Protein AF-A0A1Q7B269-F1 (afdb_monomer)

Foldseek 3Di:
DVLLCVLCVVVVWDKDWDAQDAPDPDPVSSGTDIDTDDDPDPVVSVVSSVVSSVVVVVVVVVVPPPPPD

Radius of gyration: 14.87 Å; Cα contacts (8 Å, |Δi|>4): 67; chains: 1; bounding box: 50×21×29 Å

pLDDT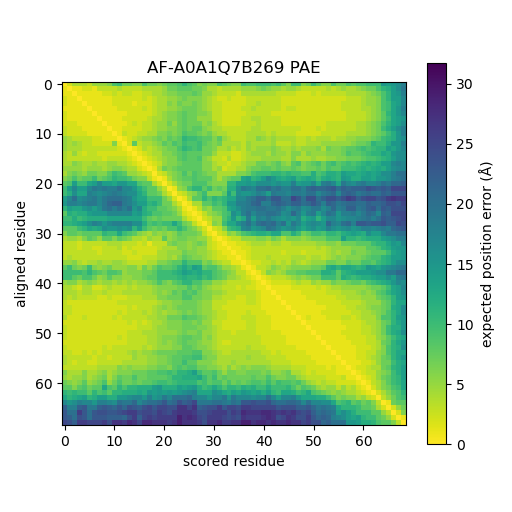: mean 81.28, std 11.68, range [57.78, 94.5]

Secondary structure (DSSP, 8-state):
-HHHHHHHHHTT---EEEET---SS-GGGGGEEEE----S-HHHHHHHHHHHHHHHHHHHHHHHS----

Structure (mmCIF, N/CA/C/O backbone):
data_AF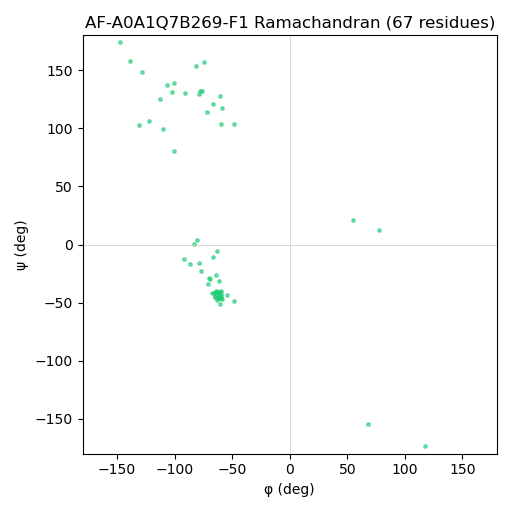-A0A1Q7B269-F1
#
_entry.id   AF-A0A1Q7B269-F1
#
loop_
_atom_site.group_PDB
_atom_site.id
_atom_site.type_symbol
_atom_site.label_atom_id
_atom_site.label_alt_id
_atom_site.label_c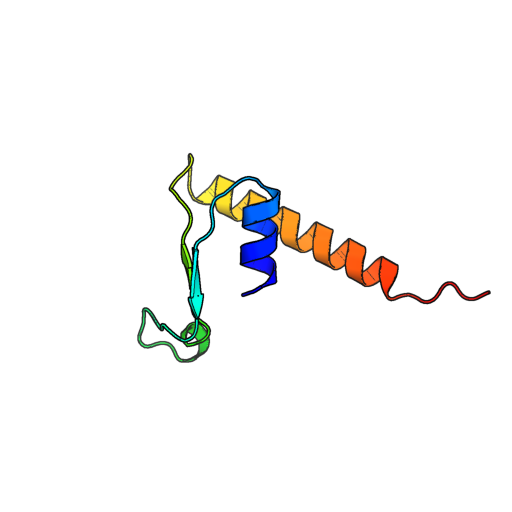omp_id
_atom_site.label_asym_id
_atom_site.label_entity_id
_atom_site.label_seq_id
_atom_site.pdbx_PDB_ins_code
_atom_site.Cartn_x
_atom_site.Cartn_y
_atom_site.Cartn_z
_atom_site.occupancy
_atom_site.B_iso_or_equiv
_atom_site.auth_seq_id
_atom_site.auth_comp_id
_atom_site.auth_asym_id
_atom_site.auth_atom_id
_atom_site.pdbx_PDB_model_num
ATOM 1 N N . MET A 1 1 ? -1.306 -2.184 -9.799 1.00 78.44 1 MET A N 1
ATOM 2 C CA . MET A 1 1 ? -0.422 -1.271 -9.034 1.00 78.44 1 MET A CA 1
ATOM 3 C C . MET A 1 1 ? -1.187 -0.152 -8.345 1.00 78.44 1 MET A C 1
ATOM 5 O O . MET A 1 1 ? -0.966 0.047 -7.158 1.00 78.44 1 MET A O 1
ATOM 9 N N . LYS A 1 2 ? -2.116 0.518 -9.043 1.00 86.12 2 LYS A N 1
ATOM 10 C CA . LYS A 1 2 ? -2.944 1.604 -8.493 1.00 86.12 2 LYS A CA 1
ATOM 11 C C . LYS A 1 2 ? -3.601 1.275 -7.141 1.00 86.12 2 LYS A C 1
ATOM 13 O O . LYS A 1 2 ? -3.423 2.032 -6.198 1.00 86.12 2 LYS A O 1
ATOM 18 N N . GLU A 1 3 ? -4.248 0.115 -7.017 1.00 87.88 3 GLU A N 1
ATOM 19 C CA . GLU A 1 3 ? -4.907 -0.306 -5.766 1.00 87.88 3 GLU A CA 1
ATOM 20 C C . GLU A 1 3 ? -3.945 -0.412 -4.574 1.00 87.88 3 GLU A C 1
ATOM 22 O O . GLU A 1 3 ? -4.278 0.001 -3.469 1.00 87.88 3 GLU A O 1
ATOM 27 N N . VAL A 1 4 ? -2.731 -0.927 -4.795 1.00 89.44 4 VAL A N 1
ATOM 28 C CA . VAL A 1 4 ? -1.712 -1.070 -3.740 1.00 89.44 4 VAL A CA 1
ATOM 29 C C . VAL A 1 4 ? -1.233 0.300 -3.272 1.00 89.44 4 VAL A C 1
ATOM 31 O O . VAL A 1 4 ? -1.086 0.528 -2.074 1.00 89.44 4 VAL A O 1
ATOM 34 N N . TRP A 1 5 ? -1.017 1.221 -4.213 1.00 90.25 5 TRP A N 1
ATOM 35 C CA . TRP A 1 5 ? -0.627 2.595 -3.907 1.00 90.25 5 TRP A CA 1
ATOM 36 C C . TRP A 1 5 ? -1.736 3.342 -3.154 1.00 90.25 5 TRP A C 1
ATOM 38 O O . TRP A 1 5 ? -1.463 3.957 -2.127 1.00 90.25 5 TRP A O 1
ATOM 48 N N . GLN A 1 6 ? -2.992 3.215 -3.597 1.00 90.44 6 GLN A N 1
ATOM 49 C CA . GLN A 1 6 ? -4.146 3.824 -2.929 1.00 90.44 6 GLN A CA 1
ATOM 50 C C . GLN A 1 6 ? -4.342 3.271 -1.516 1.00 90.44 6 GLN A C 1
ATOM 52 O O . GLN A 1 6 ? -4.456 4.050 -0.579 1.00 90.44 6 GLN A O 1
ATOM 57 N N . ALA A 1 7 ? -4.304 1.949 -1.339 1.00 91.31 7 ALA A N 1
ATOM 58 C CA . ALA A 1 7 ? -4.428 1.327 -0.024 1.00 91.31 7 ALA A CA 1
ATOM 59 C C . ALA A 1 7 ? -3.304 1.760 0.927 1.00 91.31 7 ALA A C 1
ATOM 61 O O . ALA A 1 7 ? -3.553 2.046 2.097 1.00 91.31 7 ALA A O 1
ATOM 62 N N . ALA A 1 8 ? -2.068 1.856 0.430 1.00 89.56 8 ALA A N 1
ATOM 63 C CA . ALA A 1 8 ? -0.956 2.348 1.230 1.00 89.56 8 ALA A CA 1
ATOM 64 C C . ALA A 1 8 ? -1.137 3.826 1.627 1.00 89.56 8 ALA A C 1
ATOM 66 O O . ALA A 1 8 ? -0.909 4.167 2.785 1.00 89.56 8 ALA A O 1
ATOM 67 N N . MET A 1 9 ? -1.604 4.682 0.711 1.00 90.19 9 MET A N 1
ATOM 68 C CA . MET A 1 9 ? -1.957 6.072 1.021 1.00 90.19 9 MET A CA 1
ATOM 69 C C . MET A 1 9 ? -3.091 6.186 2.044 1.00 90.19 9 MET A C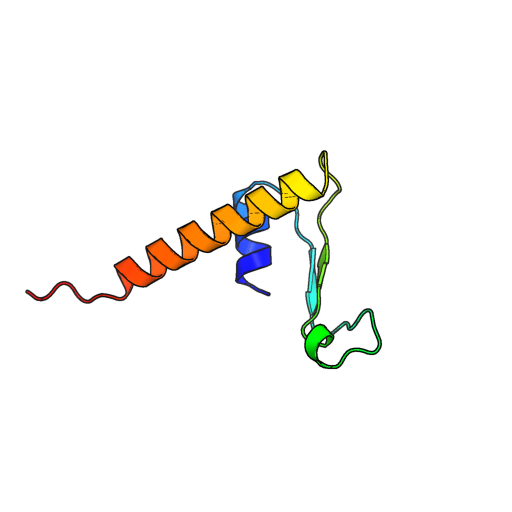 1
ATOM 71 O O . MET A 1 9 ? -2.988 6.980 2.975 1.00 90.19 9 MET A O 1
ATOM 75 N N . SER A 1 10 ? -4.156 5.392 1.906 1.00 89.38 10 SER A N 1
ATOM 76 C CA . SER A 1 10 ? -5.296 5.386 2.834 1.00 89.38 10 SER A CA 1
ATOM 77 C C . SER A 1 10 ? -4.889 5.003 4.255 1.00 89.38 10 SER A C 1
ATOM 79 O O . SER A 1 10 ? -5.460 5.509 5.216 1.00 89.38 10 SER A O 1
ATOM 81 N N . LEU A 1 11 ? -3.869 4.155 4.394 1.00 88.00 11 LEU A N 1
ATOM 82 C CA . LEU A 1 11 ? -3.280 3.782 5.681 1.00 88.00 11 LEU A CA 1
ATOM 83 C C . LEU A 1 11 ? -2.281 4.823 6.220 1.00 88.00 11 LEU A C 1
ATOM 85 O O . LEU A 1 11 ? -1.664 4.597 7.260 1.00 88.00 11 LEU A O 1
ATOM 89 N N . GLY A 1 12 ? -2.110 5.957 5.533 1.00 87.62 12 GLY A N 1
ATOM 90 C CA . GLY A 1 12 ? -1.206 7.034 5.932 1.00 87.62 12 GLY A CA 1
ATOM 91 C C . GLY A 1 12 ? 0.266 6.753 5.635 1.00 87.62 12 GLY A C 1
ATOM 92 O O . GLY A 1 12 ? 1.142 7.465 6.128 1.00 87.62 12 GLY A O 1
ATOM 93 N N . TYR A 1 13 ? 0.572 5.727 4.837 1.00 86.88 13 TYR A N 1
ATOM 94 C CA . TYR A 1 13 ? 1.926 5.541 4.333 1.00 86.88 13 TYR A CA 1
ATOM 95 C C . TYR A 1 13 ? 2.212 6.560 3.224 1.00 86.88 13 TYR A C 1
ATOM 97 O O . TYR A 1 13 ? 1.301 7.054 2.561 1.00 86.88 13 TYR A O 1
ATOM 105 N N . SER A 1 14 ? 3.493 6.854 2.993 1.00 87.00 14 SER A N 1
ATOM 106 C CA . SER A 1 14 ? 3.959 7.641 1.841 1.00 87.00 14 SER A CA 1
ATOM 107 C C . SER A 1 14 ? 4.510 6.689 0.770 1.00 87.00 14 SER A C 1
ATOM 109 O O . SER A 1 14 ? 5.718 6.439 0.755 1.00 87.00 14 SER A O 1
ATOM 111 N N . PRO A 1 15 ? 3.646 6.054 -0.050 1.00 88.44 15 PRO A N 1
ATOM 112 C CA . PRO A 1 15 ? 4.084 5.132 -1.082 1.00 88.44 15 PRO A CA 1
ATOM 113 C C . PRO A 1 15 ? 4.658 5.870 -2.292 1.00 88.44 15 PRO A C 1
ATOM 115 O O . PRO A 1 15 ? 4.025 6.751 -2.875 1.00 88.44 15 PRO A O 1
ATOM 118 N N . GLU A 1 16 ? 5.821 5.421 -2.735 1.00 88.19 16 GLU A N 1
ATOM 119 C CA . GLU A 1 16 ? 6.409 5.768 -4.022 1.00 88.19 16 GLU A CA 1
ATOM 120 C C . GLU A 1 16 ? 6.182 4.602 -4.981 1.00 88.19 16 GLU A C 1
ATOM 122 O O . GLU A 1 16 ? 6.410 3.441 -4.640 1.00 88.19 16 GLU A O 1
ATOM 127 N N . SER A 1 17 ? 5.694 4.891 -6.183 1.00 85.00 17 SER A N 1
ATOM 128 C CA . SER A 1 17 ? 5.493 3.866 -7.205 1.00 85.00 17 SER A CA 1
ATOM 129 C C . SER A 1 17 ? 6.552 4.001 -8.285 1.00 85.00 17 SER A C 1
ATOM 131 O O . SER A 1 17 ? 6.870 5.107 -8.721 1.00 85.00 17 SER A O 1
ATOM 133 N N . LYS A 1 18 ? 7.099 2.867 -8.719 1.00 82.25 18 LYS A N 1
ATOM 134 C CA . LYS A 1 18 ? 7.968 2.802 -9.886 1.00 82.25 18 LYS A CA 1
ATOM 135 C C . LYS A 1 18 ? 7.367 1.829 -10.882 1.00 82.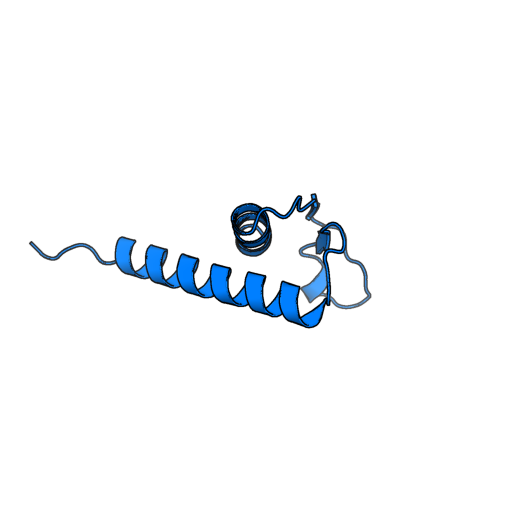25 18 LYS A C 1
ATOM 137 O O . LYS A 1 18 ? 7.372 0.614 -10.679 1.00 82.25 18 LYS A O 1
ATOM 142 N N . GLU A 1 19 ? 6.810 2.385 -11.946 1.00 76.88 19 GLU A N 1
ATOM 143 C CA . GLU A 1 19 ? 6.223 1.618 -13.040 1.00 76.88 19 GLU A CA 1
ATOM 144 C C . GLU A 1 19 ? 7.304 1.135 -14.008 1.00 76.88 19 GLU A C 1
ATOM 146 O O . GLU A 1 19 ? 8.363 1.754 -14.128 1.00 76.88 19 GLU A O 1
ATOM 151 N N . LYS A 1 20 ? 7.036 0.023 -14.706 1.00 69.38 20 LYS A N 1
ATOM 152 C CA . LYS A 1 20 ? 7.919 -0.536 -15.753 1.00 69.38 20 LYS A CA 1
ATOM 153 C C . LYS A 1 20 ? 9.359 -0.807 -15.290 1.00 69.38 20 LYS A C 1
ATOM 155 O O . LYS A 1 20 ? 10.272 -0.913 -16.104 1.00 69.38 20 LYS A O 1
ATOM 160 N N . ALA A 1 21 ? 9.560 -0.936 -13.983 1.00 64.38 21 ALA A N 1
ATOM 161 C CA . ALA A 1 21 ? 10.833 -1.269 -13.372 1.00 64.38 21 ALA A CA 1
ATOM 162 C C . ALA A 1 21 ? 10.734 -2.682 -12.793 1.00 64.38 21 ALA A C 1
ATOM 164 O O . ALA A 1 21 ? 10.165 -2.883 -11.722 1.00 64.38 21 ALA A O 1
ATOM 165 N N . ALA A 1 22 ? 11.252 -3.665 -13.530 1.00 61.19 22 ALA A N 1
ATOM 166 C CA . ALA A 1 22 ? 11.363 -5.037 -13.049 1.00 61.19 22 ALA A CA 1
ATOM 167 C C . ALA A 1 22 ? 12.564 -5.150 -12.098 1.00 61.19 22 ALA A C 1
ATOM 169 O O . ALA A 1 22 ? 13.653 -4.680 -12.425 1.00 61.19 22 ALA A O 1
ATOM 170 N N . LEU A 1 23 ? 12.369 -5.770 -10.932 1.00 63.12 23 LEU A N 1
ATOM 171 C CA . LEU A 1 23 ? 13.455 -6.074 -9.990 1.00 63.12 23 LEU A CA 1
ATOM 172 C C . LEU A 1 23 ? 14.062 -7.471 -10.211 1.00 63.12 23 LEU A C 1
ATOM 174 O O . LEU A 1 23 ? 15.128 -7.739 -9.664 1.00 63.12 23 LEU A O 1
ATOM 178 N N . SER A 1 24 ? 13.432 -8.354 -10.998 1.00 61.94 24 SER A N 1
ATOM 179 C CA . SER A 1 24 ? 13.954 -9.708 -11.224 1.00 61.94 24 SER A CA 1
ATOM 180 C C . SER A 1 24 ? 13.653 -10.294 -12.610 1.00 61.94 24 SER A C 1
ATOM 182 O O . SER A 1 24 ? 12.949 -9.710 -13.435 1.00 61.94 24 SER A O 1
ATOM 184 N N . SER A 1 25 ? 14.231 -11.476 -12.837 1.00 65.12 25 SER A N 1
ATOM 185 C CA . SER A 1 25 ? 14.172 -12.330 -14.027 1.00 65.12 25 SER A CA 1
ATOM 186 C C . SER A 1 25 ? 12.779 -12.871 -14.378 1.00 65.12 25 SER A C 1
ATOM 188 O O . SER A 1 25 ? 12.626 -13.511 -15.419 1.00 65.12 25 SER A O 1
ATOM 190 N N . SER A 1 26 ? 11.758 -12.630 -13.550 1.00 64.50 26 SER A N 1
ATOM 191 C CA . SER A 1 26 ? 10.417 -13.189 -13.749 1.00 64.50 26 SER A CA 1
ATOM 192 C C . SER A 1 26 ? 9.502 -12.273 -14.589 1.00 64.50 26 SER A C 1
ATOM 194 O O . SER A 1 26 ? 9.345 -11.090 -14.277 1.00 64.50 26 SER A O 1
ATOM 196 N N . PRO A 1 27 ? 8.829 -12.790 -15.638 1.00 62.25 27 PRO A N 1
ATOM 197 C CA . PRO A 1 27 ? 8.077 -11.965 -16.587 1.00 62.25 27 PRO A CA 1
ATOM 198 C C . PRO A 1 27 ? 6.872 -11.217 -15.995 1.00 62.25 27 PRO A C 1
ATOM 200 O O . PRO A 1 27 ? 6.512 -10.161 -16.514 1.00 62.25 27 PRO A O 1
ATOM 203 N N . TRP A 1 28 ? 6.262 -11.721 -14.917 1.00 62.78 28 TRP A N 1
ATOM 204 C CA . TRP A 1 28 ? 5.100 -11.094 -14.263 1.00 62.78 28 TRP A CA 1
ATOM 205 C C . TRP A 1 28 ? 5.466 -9.903 -13.361 1.00 62.78 28 TRP A C 1
ATOM 207 O O . TRP A 1 28 ? 4.610 -9.077 -13.042 1.00 62.78 28 TRP A O 1
ATOM 217 N N . GLU A 1 29 ? 6.744 -9.755 -13.001 1.00 61.62 29 GLU A N 1
ATOM 218 C CA . GLU A 1 29 ? 7.248 -8.630 -12.202 1.00 61.62 29 GLU A CA 1
ATOM 219 C C . GLU A 1 29 ? 7.556 -7.380 -13.046 1.00 61.62 29 GLU A C 1
ATOM 221 O O . GLU A 1 29 ? 7.918 -6.334 -12.509 1.00 61.62 29 GLU A O 1
ATOM 226 N N . LYS A 1 30 ? 7.343 -7.434 -14.370 1.00 65.00 30 LYS A N 1
ATOM 227 C CA . LYS A 1 30 ? 7.534 -6.294 -15.289 1.00 65.00 30 LYS A CA 1
ATOM 228 C C . LYS A 1 30 ? 6.543 -5.142 -15.076 1.00 65.00 30 LYS A C 1
ATOM 230 O O . LYS A 1 30 ? 6.734 -4.061 -15.628 1.00 65.00 30 LYS A O 1
ATOM 235 N N . THR A 1 31 ? 5.500 -5.354 -14.273 1.00 74.56 31 THR A N 1
ATOM 236 C CA . THR A 1 31 ? 4.465 -4.348 -13.987 1.00 74.56 31 THR A CA 1
ATOM 237 C C . THR A 1 31 ? 4.997 -3.192 -13.121 1.00 74.56 31 THR A C 1
ATOM 239 O O . THR A 1 31 ? 4.530 -2.062 -13.257 1.00 74.56 31 THR A O 1
ATOM 242 N N . GLY A 1 32 ? 6.006 -3.441 -12.276 1.00 79.00 32 GLY A N 1
ATOM 243 C CA . GLY A 1 32 ? 6.614 -2.445 -11.384 1.00 79.00 32 GLY A CA 1
ATOM 244 C C . GLY A 1 32 ? 6.460 -2.779 -9.899 1.00 79.00 32 GLY A C 1
ATOM 245 O O . GLY A 1 32 ? 5.957 -3.841 -9.534 1.00 79.00 32 GLY A O 1
ATOM 246 N N . TYR A 1 33 ? 6.874 -1.855 -9.030 1.00 83.69 33 TYR A N 1
ATOM 247 C CA . TYR A 1 33 ? 6.820 -2.025 -7.575 1.00 83.69 33 TYR A CA 1
ATOM 248 C C . TYR A 1 33 ? 6.374 -0.749 -6.843 1.00 83.69 33 TYR A C 1
ATOM 250 O O . TYR A 1 33 ? 6.459 0.358 -7.376 1.00 83.69 33 TYR A O 1
ATOM 258 N N . VAL A 1 34 ? 5.871 -0.918 -5.615 1.00 86.44 34 VAL A N 1
ATOM 259 C CA . VAL A 1 34 ? 5.575 0.183 -4.684 1.00 86.44 34 VAL A CA 1
ATOM 260 C C . VAL A 1 34 ? 6.530 0.080 -3.503 1.00 86.44 34 VAL A C 1
ATOM 262 O O . VAL A 1 34 ? 6.609 -0.963 -2.851 1.00 86.44 34 VAL A O 1
ATOM 265 N N . THR A 1 35 ? 7.247 1.159 -3.224 1.00 88.50 35 THR A N 1
ATOM 266 C CA . THR A 1 35 ? 8.091 1.319 -2.043 1.00 88.50 35 THR A CA 1
ATOM 267 C C . THR A 1 35 ? 7.368 2.156 -1.005 1.00 88.50 35 THR A C 1
ATOM 269 O O . THR A 1 35 ? 6.723 3.147 -1.322 1.00 88.50 35 THR A O 1
ATOM 272 N N . ILE A 1 36 ? 7.478 1.760 0.258 1.00 89.31 36 ILE A N 1
ATOM 273 C CA . ILE A 1 36 ? 6.952 2.509 1.399 1.00 89.31 36 ILE A CA 1
ATOM 274 C C . ILE A 1 36 ? 8.063 2.674 2.427 1.00 89.31 36 ILE A C 1
ATOM 276 O O . ILE A 1 36 ? 8.912 1.790 2.586 1.00 89.31 36 ILE A O 1
ATOM 280 N N . LYS A 1 37 ? 8.045 3.784 3.167 1.00 87.69 37 LYS A N 1
ATOM 281 C CA . LYS A 1 37 ? 8.941 3.949 4.312 1.00 87.69 37 LYS A CA 1
ATOM 282 C C . LYS A 1 37 ? 8.648 2.852 5.338 1.00 87.69 37 LYS A C 1
ATOM 284 O O . LYS A 1 37 ? 7.498 2.653 5.735 1.00 87.69 37 LYS A O 1
ATOM 289 N N . LYS A 1 38 ? 9.690 2.129 5.762 1.00 81.06 38 LYS A N 1
ATOM 290 C CA . LYS A 1 38 ? 9.554 1.029 6.723 1.00 81.06 38 LYS A CA 1
ATOM 291 C C . LYS A 1 38 ? 8.944 1.555 8.021 1.00 81.06 38 LYS A C 1
ATOM 293 O O . LYS A 1 38 ? 9.544 2.376 8.708 1.00 81.06 38 LYS A O 1
ATOM 298 N N . THR A 1 39 ? 7.766 1.048 8.349 1.00 80.12 39 THR A N 1
ATOM 299 C CA . THR A 1 39 ? 6.997 1.416 9.537 1.00 80.12 39 THR A CA 1
ATOM 300 C C . THR A 1 39 ? 6.569 0.130 10.238 1.00 80.12 39 THR A C 1
ATOM 302 O O . THR A 1 39 ? 5.696 -0.593 9.778 1.00 80.12 39 THR A O 1
ATOM 305 N N . GLY A 1 40 ? 7.249 -0.220 11.331 1.00 85.25 40 GLY A N 1
ATOM 306 C CA . GLY A 1 40 ? 6.974 -1.456 12.068 1.00 85.25 40 GLY A CA 1
ATOM 307 C C . GLY A 1 40 ? 7.327 -2.749 11.314 1.00 85.25 40 GLY A C 1
ATOM 308 O O . GLY A 1 40 ? 8.235 -2.795 10.475 1.00 85.25 40 GLY A O 1
ATOM 309 N N . GLN A 1 41 ? 6.638 -3.838 11.670 1.00 91.19 41 GLN A N 1
ATOM 310 C CA . GLN A 1 41 ? 6.896 -5.175 11.136 1.00 91.19 41 GLN A CA 1
ATOM 311 C C . GLN A 1 41 ? 6.280 -5.350 9.742 1.00 91.19 41 GLN A C 1
ATOM 313 O O . GLN A 1 41 ? 5.089 -5.125 9.532 1.00 91.19 41 GLN A O 1
ATOM 318 N N . ARG A 1 42 ? 7.091 -5.829 8.790 1.00 89.06 42 ARG A N 1
ATOM 319 C CA . ARG A 1 42 ? 6.711 -5.966 7.372 1.00 89.06 42 ARG A CA 1
ATOM 320 C C . ARG A 1 42 ? 5.433 -6.784 7.163 1.00 89.06 42 ARG A C 1
ATOM 322 O O . ARG A 1 42 ? 4.592 -6.397 6.361 1.00 89.06 42 ARG A O 1
ATOM 329 N N . SER A 1 43 ? 5.284 -7.901 7.870 1.00 90.88 43 SER A N 1
ATOM 330 C CA . SER A 1 43 ? 4.108 -8.774 7.760 1.00 90.88 43 SER A CA 1
ATOM 331 C C . SER A 1 43 ? 2.818 -8.064 8.178 1.00 90.88 43 SER A C 1
ATOM 333 O O . SER A 1 43 ? 1.804 -8.204 7.500 1.00 90.88 43 SER A O 1
ATOM 335 N N . THR A 1 44 ? 2.857 -7.272 9.249 1.00 90.25 44 THR A N 1
ATOM 336 C CA . THR A 1 44 ? 1.713 -6.489 9.738 1.00 90.25 44 THR A CA 1
ATOM 337 C C . THR A 1 44 ? 1.295 -5.427 8.729 1.00 90.25 44 THR A C 1
ATOM 339 O O . THR A 1 44 ? 0.114 -5.323 8.406 1.00 90.25 44 THR A O 1
ATOM 342 N N . VAL A 1 45 ? 2.262 -4.701 8.164 1.00 90.62 45 VAL A N 1
ATOM 343 C CA . VAL A 1 45 ? 1.998 -3.685 7.135 1.00 90.62 45 VAL A CA 1
ATOM 344 C C . VAL A 1 45 ? 1.366 -4.307 5.891 1.00 90.62 45 VAL A C 1
ATOM 346 O O . VAL A 1 45 ? 0.356 -3.815 5.395 1.00 90.62 45 VAL A O 1
ATOM 349 N N . LEU A 1 46 ? 1.909 -5.431 5.416 1.00 91.69 46 LEU A N 1
ATOM 350 C CA . LEU A 1 46 ? 1.367 -6.133 4.251 1.00 91.69 46 LEU A CA 1
ATOM 351 C C . LEU A 1 46 ? -0.058 -6.646 4.495 1.00 91.69 46 LEU A C 1
ATOM 353 O O . LEU A 1 46 ? -0.905 -6.512 3.614 1.00 91.69 46 LEU A O 1
ATOM 357 N N . LYS A 1 47 ? -0.348 -7.180 5.691 1.00 94.00 47 LYS A N 1
ATOM 358 C CA . LYS A 1 47 ? -1.713 -7.582 6.075 1.00 94.00 47 LYS A CA 1
ATOM 359 C C . LYS A 1 47 ? -2.675 -6.393 6.095 1.00 94.00 47 LYS A C 1
ATOM 361 O O . LYS A 1 47 ? -3.801 -6.526 5.617 1.00 94.00 47 LYS A O 1
ATOM 366 N N . GLY A 1 48 ? -2.238 -5.244 6.610 1.00 92.25 48 GLY A N 1
ATOM 367 C CA . GLY A 1 48 ? -3.026 -4.010 6.605 1.00 92.25 48 GLY A CA 1
ATOM 368 C C . GLY A 1 48 ? -3.374 -3.562 5.186 1.00 92.25 48 GLY A C 1
ATOM 369 O O . GLY A 1 48 ? -4.549 -3.393 4.870 1.00 92.25 48 GLY A O 1
ATOM 370 N N . ILE A 1 49 ?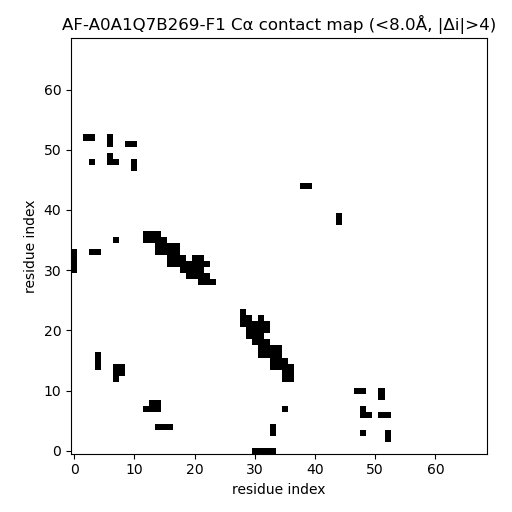 -2.369 -3.477 4.307 1.00 92.25 49 ILE A N 1
ATOM 371 C CA . ILE A 1 49 ? -2.557 -3.097 2.898 1.00 92.25 49 ILE A CA 1
ATOM 372 C C . ILE A 1 49 ? -3.514 -4.067 2.196 1.00 92.25 49 ILE A C 1
ATOM 374 O O . ILE A 1 49 ? -4.459 -3.629 1.546 1.00 92.25 49 ILE A O 1
ATOM 378 N N . ALA A 1 50 ? -3.321 -5.378 2.360 1.00 93.75 50 ALA A N 1
ATOM 379 C CA . ALA A 1 50 ? -4.206 -6.379 1.766 1.00 93.75 50 ALA A CA 1
ATOM 380 C C . ALA A 1 50 ? -5.660 -6.228 2.244 1.00 93.75 50 ALA A C 1
ATOM 382 O O . ALA A 1 50 ? -6.585 -6.298 1.436 1.00 93.75 50 ALA A O 1
ATOM 383 N N . SER A 1 51 ? -5.863 -5.974 3.539 1.00 94.06 51 SER A N 1
ATOM 384 C CA . SER A 1 51 ? -7.201 -5.796 4.115 1.00 94.06 51 SER A CA 1
ATOM 385 C C . SER A 1 51 ? -7.901 -4.559 3.548 1.00 94.06 51 SER A C 1
ATOM 387 O O . SER A 1 51 ? -9.092 -4.605 3.247 1.00 94.06 51 SER A O 1
ATOM 389 N N . GLU A 1 52 ? -7.165 -3.466 3.355 1.00 92.75 52 GLU A N 1
ATOM 390 C CA . GLU A 1 52 ? -7.712 -2.221 2.814 1.00 92.75 52 GLU A CA 1
ATOM 391 C C . GLU A 1 52 ? -8.060 -2.332 1.319 1.00 92.75 52 GLU A C 1
ATOM 393 O O . GLU A 1 52 ? -9.083 -1.806 0.873 1.00 92.75 52 GLU A O 1
ATOM 398 N N . ILE A 1 53 ? -7.279 -3.105 0.554 1.00 94.19 53 ILE A N 1
ATOM 399 C CA . ILE A 1 53 ? -7.604 -3.442 -0.841 1.00 94.19 53 ILE A CA 1
ATOM 400 C C . ILE A 1 53 ? -8.916 -4.227 -0.909 1.00 94.19 53 ILE A C 1
ATOM 402 O O . ILE A 1 53 ? -9.782 -3.902 -1.718 1.00 94.19 53 ILE A O 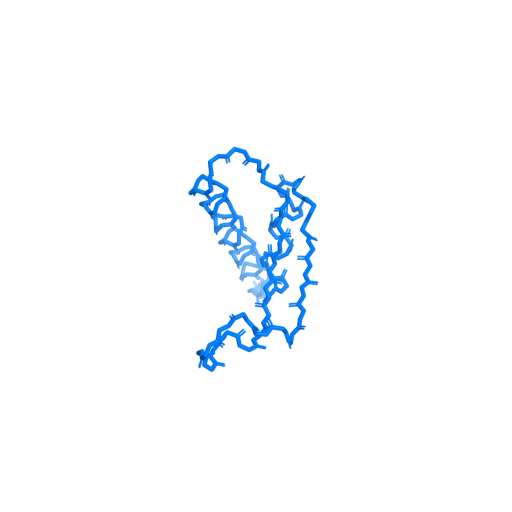1
ATOM 406 N N . VAL A 1 54 ? -9.095 -5.239 -0.053 1.00 94.50 54 VAL A N 1
ATOM 407 C CA . VAL A 1 54 ? -10.327 -6.045 -0.036 1.00 94.50 54 VAL A CA 1
ATOM 408 C C . VAL A 1 54 ? -11.547 -5.172 0.257 1.00 94.50 54 VAL A C 1
ATOM 410 O O . VAL A 1 54 ? -12.533 -5.254 -0.474 1.00 94.50 54 VAL A O 1
ATOM 413 N N . LYS A 1 55 ? -11.471 -4.289 1.261 1.00 91.94 55 LYS A N 1
ATOM 414 C CA . LYS A 1 55 ? -12.555 -3.338 1.560 1.00 91.94 55 LYS A CA 1
ATOM 415 C C . LYS A 1 55 ? -12.859 -2.423 0.376 1.00 91.94 55 LYS A C 1
ATOM 417 O O . LYS A 1 55 ? -14.025 -2.217 0.049 1.00 91.94 55 LYS A O 1
ATOM 422 N N . SER A 1 56 ? -11.822 -1.893 -0.275 1.00 89.56 56 SER A N 1
ATOM 423 C CA . SER A 1 56 ? -11.978 -1.007 -1.434 1.00 89.56 56 SER A CA 1
ATOM 424 C C . SER A 1 56 ? -12.688 -1.722 -2.585 1.00 89.56 56 SER A C 1
ATOM 426 O O . SER A 1 56 ? -13.666 -1.203 -3.115 1.00 89.56 56 SER A O 1
ATOM 428 N N . ARG A 1 57 ? -12.290 -2.964 -2.888 1.00 90.75 57 ARG A N 1
ATOM 429 C CA . ARG A 1 57 ? -12.933 -3.796 -3.917 1.00 90.75 57 AR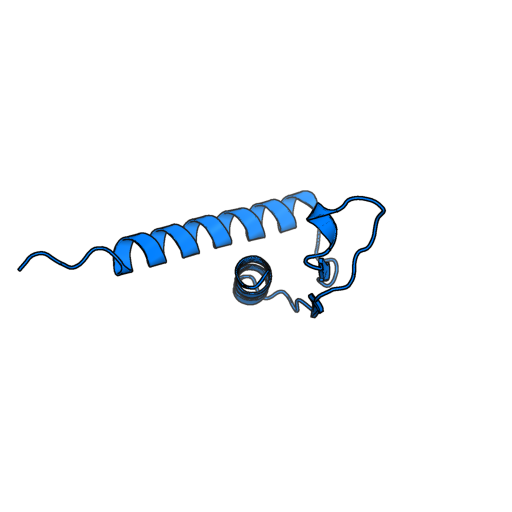G A CA 1
ATOM 430 C C . ARG A 1 57 ? -14.382 -4.135 -3.586 1.00 90.75 57 ARG A C 1
ATOM 432 O O . ARG A 1 57 ? -15.231 -4.103 -4.467 1.00 90.75 57 ARG A O 1
ATOM 439 N N . GLN A 1 58 ? -14.683 -4.442 -2.323 1.00 90.00 58 GLN A N 1
ATOM 440 C CA . GLN A 1 58 ? -16.060 -4.690 -1.884 1.00 90.00 58 GLN A CA 1
ATOM 441 C C . GLN A 1 58 ? -16.937 -3.446 -2.051 1.00 90.00 58 GLN A C 1
ATOM 443 O O . GLN A 1 58 ? -18.072 -3.551 -2.509 1.00 90.00 58 GLN A O 1
ATOM 448 N N . LYS A 1 59 ? -16.403 -2.265 -1.725 1.00 86.62 59 LYS A N 1
ATOM 449 C CA . LYS A 1 59 ? -17.104 -0.991 -1.894 1.00 86.62 59 LYS A CA 1
ATOM 450 C C . LYS A 1 59 ? -17.349 -0.660 -3.369 1.00 86.62 59 LYS A C 1
ATOM 452 O O . LYS A 1 59 ? -18.441 -0.220 -3.711 1.00 86.62 59 LYS A O 1
ATOM 457 N N . GLU A 1 60 ? -16.366 -0.895 -4.236 1.00 83.12 60 GLU A N 1
ATOM 458 C CA . GLU A 1 60 ? -16.516 -0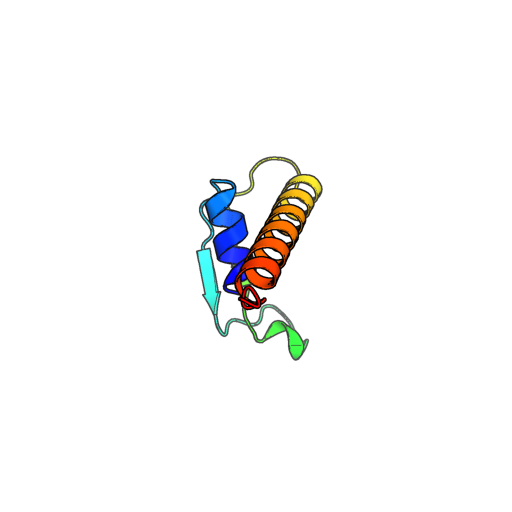.727 -5.687 1.00 83.12 60 GLU A CA 1
ATOM 459 C C . GLU A 1 60 ? -17.533 -1.712 -6.277 1.00 83.12 60 GLU A C 1
ATOM 461 O O . GLU A 1 60 ? -18.380 -1.306 -7.068 1.00 83.12 60 GLU A O 1
ATOM 466 N N . ALA A 1 61 ? -17.521 -2.975 -5.842 1.00 81.75 61 ALA A N 1
ATOM 467 C CA . ALA A 1 61 ? -18.494 -3.976 -6.275 1.00 81.75 61 ALA A CA 1
ATOM 468 C C . ALA A 1 61 ? -19.935 -3.601 -5.880 1.00 81.75 61 ALA A C 1
ATOM 470 O O . ALA A 1 61 ? -20.842 -3.712 -6.698 1.00 81.75 61 ALA A O 1
ATOM 471 N N . GLN A 1 62 ? -20.139 -3.084 -4.664 1.00 76.69 62 GLN A N 1
ATOM 472 C CA . GLN A 1 62 ? -21.448 -2.596 -4.206 1.00 76.69 62 GLN A CA 1
ATOM 473 C C . GLN A 1 62 ? -21.898 -1.315 -4.924 1.00 76.69 62 GLN A C 1
ATOM 475 O O . GLN A 1 62 ? -23.093 -1.084 -5.078 1.00 76.69 62 GLN A O 1
ATOM 480 N N . ALA A 1 63 ? -20.959 -0.474 -5.363 1.00 71.81 63 ALA A N 1
ATOM 481 C CA . ALA A 1 63 ? -21.259 0.716 -6.157 1.00 71.81 63 ALA A CA 1
ATOM 482 C C . ALA A 1 63 ? -21.571 0.387 -7.631 1.00 71.81 63 ALA A C 1
ATOM 484 O O . ALA A 1 63 ? -22.226 1.181 -8.304 1.00 71.81 63 ALA A O 1
ATOM 485 N N . ALA A 1 64 ? -21.099 -0.761 -8.125 1.00 67.81 64 ALA A N 1
ATOM 486 C CA . ALA A 1 64 ? -21.298 -1.222 -9.496 1.00 67.81 64 ALA A CA 1
ATOM 487 C C . ALA A 1 64 ? -22.605 -2.008 -9.704 1.00 67.81 64 ALA A C 1
ATOM 489 O O . ALA A 1 64 ? -23.036 -2.146 -10.849 1.00 67.81 64 ALA A O 1
ATOM 490 N N . GLU A 1 65 ? -23.264 -2.494 -8.645 1.00 60.53 65 GLU A N 1
ATOM 491 C CA . GLU A 1 65 ? -24.635 -3.002 -8.760 1.00 60.53 65 GLU A CA 1
ATOM 492 C C . GLU A 1 65 ? -25.604 -1.826 -8.977 1.00 60.53 65 GLU A C 1
ATOM 494 O O . GLU A 1 65 ? -25.783 -0.992 -8.081 1.00 60.53 65 GLU A O 1
ATOM 499 N N . PRO A 1 66 ? -26.270 -1.720 -10.144 1.00 58.84 66 PRO A N 1
ATOM 500 C CA . PRO A 1 66 ? -27.300 -0.717 -10.316 1.00 58.84 66 PRO A CA 1
ATOM 501 C C . PRO A 1 66 ? -28.451 -1.097 -9.387 1.00 58.84 66 PRO A C 1
ATOM 503 O O . PRO A 1 66 ? -29.021 -2.182 -9.511 1.00 58.84 66 PRO A O 1
ATOM 506 N N . LYS A 1 67 ? -28.811 -0.198 -8.460 1.00 60.16 67 LYS A N 1
ATOM 507 C CA . LYS A 1 67 ? -30.089 -0.268 -7.741 1.00 60.16 67 LYS A CA 1
ATOM 508 C C . LYS A 1 67 ? -31.189 -0.482 -8.781 1.00 60.16 67 LYS A C 1
ATOM 510 O O . LYS A 1 67 ? -31.541 0.459 -9.493 1.00 60.16 67 LYS A O 1
ATOM 515 N N . LYS A 1 68 ? -31.702 -1.713 -8.881 1.00 59.19 68 LYS A N 1
ATOM 516 C CA . LYS A 1 68 ? -32.938 -2.003 -9.605 1.00 59.19 68 LYS A CA 1
ATOM 517 C C . LYS A 1 68 ? -34.027 -1.178 -8.921 1.00 59.19 68 LYS A C 1
ATOM 519 O O . LYS A 1 68 ? -34.378 -1.456 -7.776 1.00 59.19 68 LYS A O 1
ATOM 524 N N . ARG A 1 69 ? -34.415 -0.086 -9.581 1.00 57.78 69 ARG A N 1
ATOM 525 C CA . ARG A 1 69 ? -35.657 0.638 -9.309 1.00 57.78 69 ARG A CA 1
ATOM 526 C C . ARG A 1 69 ? -36.838 -0.215 -9.740 1.00 57.78 69 ARG A C 1
ATOM 528 O O . ARG A 1 69 ? -36.664 -0.974 -10.720 1.00 57.78 69 ARG A O 1
#

Sequence (69 aa):
MKEVWQAAMSLGYSPESKEKAALSSSPWEKTGYVTIKKTGQRSTVLKGIASEIVKSRQKEAQAAEPKKR

Mean predicted aligned error: 7.96 Å

Solvent-accessible surface area (backbone atoms only — not comparable to full-atom values): 4205 Å² total; per-residue (Å²): 110,68,61,60,47,49,26,30,43,76,73,71,45,69,58,46,76,42,72,72,46,52,90,63,95,51,83,84,45,44,69,34,50,75,48,61,73,89,65,83,56,68,69,59,49,51,52,50,35,54,53,44,38,53,52,51,52,52,52,52,54,62,68,67,54,75,81,82,123

Nearest PDB structures (foldseek):
  4xco-assembly2_B  TM=8.745E-01  e=1.020E-02  Methanocaldococcus jannaschii
  1l9a-assembly1_A  TM=8.722E-01  e=2.572E-02  Methanocaldococcus jannaschii
  2v3c-assembly1_A  TM=8.650E-01  e=4.660E-02  Methanocaldococcus jannaschii
  3dlv-assembly1_B  TM=7.317E-01  e=5.319E-02  Pyrococcus furiosus
  1kvv-assembly1_A  TM=5.841E-01  e=4.660E-02  Archaeoglobus fulgidus